Protein AF-A0A916Q7M3-F1 (afdb_monomer_lite)

Structure (mmCIF, N/CA/C/O backbone):
data_AF-A0A916Q7M3-F1
#
_entry.id   AF-A0A916Q7M3-F1
#
loop_
_atom_site.group_PDB
_atom_site.id
_atom_site.type_symbol
_atom_site.label_atom_id
_atom_site.label_alt_id
_atom_site.label_comp_id
_atom_site.label_asym_id
_atom_site.label_entity_id
_atom_site.label_seq_id
_atom_site.pdbx_PDB_ins_code
_atom_site.Cartn_x
_atom_site.Cartn_y
_atom_site.Cartn_z
_atom_site.occupancy
_atom_site.B_iso_or_equiv
_atom_site.auth_seq_id
_atom_site.auth_comp_id
_atom_site.auth_asym_id
_atom_site.auth_atom_id
_atom_site.pdbx_PDB_model_num
ATOM 1 N N . MET A 1 1 ? -9.014 4.927 20.174 1.00 53.03 1 MET A N 1
ATOM 2 C CA . MET A 1 1 ? -7.835 4.883 19.283 1.00 53.03 1 MET A CA 1
ATOM 3 C C . MET A 1 1 ? -6.559 4.988 20.092 1.00 53.03 1 MET A C 1
ATOM 5 O O . MET A 1 1 ? -6.349 6.007 20.744 1.00 53.03 1 MET A O 1
ATOM 9 N N . GLY A 1 2 ? -5.724 3.949 20.058 1.00 61.62 2 GLY A N 1
ATOM 10 C CA . GLY A 1 2 ? -4.347 4.041 20.550 1.00 61.62 2 GLY A CA 1
ATOM 11 C C . GLY A 1 2 ? -3.497 4.936 19.639 1.00 61.62 2 GLY A C 1
ATOM 12 O O . GLY A 1 2 ? -3.833 5.131 18.473 1.00 61.62 2 GLY A O 1
ATOM 13 N N . GLY A 1 3 ? -2.396 5.492 20.154 1.00 74.56 3 GLY A N 1
ATOM 14 C CA . GLY A 1 3 ? -1.534 6.405 19.387 1.00 74.56 3 GLY A CA 1
ATOM 15 C C . GLY A 1 3 ? -0.956 5.791 18.104 1.00 74.56 3 GLY A C 1
ATOM 16 O O . GLY A 1 3 ? -0.845 6.481 17.097 1.00 74.56 3 GLY A O 1
ATOM 17 N N . ILE A 1 4 ? -0.661 4.487 18.107 1.00 79.25 4 ILE A N 1
ATOM 18 C CA . ILE A 1 4 ? 0.002 3.804 16.985 1.00 79.25 4 ILE A CA 1
ATOM 19 C C . ILE A 1 4 ? -0.892 3.677 15.738 1.00 79.25 4 ILE A C 1
ATOM 21 O O . ILE A 1 4 ? -0.394 3.883 14.639 1.00 79.25 4 ILE A O 1
ATOM 25 N N . GLU A 1 5 ? -2.199 3.421 15.867 1.00 75.69 5 GLU A N 1
ATOM 26 C CA . GLU A 1 5 ? -3.121 3.313 14.712 1.00 75.69 5 GLU A CA 1
ATOM 27 C C . GLU A 1 5 ? -3.137 4.610 13.890 1.00 75.69 5 GLU A C 1
ATOM 29 O O . GLU A 1 5 ? -3.072 4.584 12.664 1.00 75.69 5 GLU A O 1
ATOM 34 N N . LYS A 1 6 ? -3.126 5.762 14.574 1.00 80.19 6 LYS A N 1
ATOM 35 C CA . LYS A 1 6 ? -3.053 7.077 13.925 1.00 80.19 6 LYS A CA 1
ATOM 36 C C . LYS A 1 6 ? -1.725 7.290 13.207 1.00 80.19 6 LYS A C 1
ATOM 38 O O . LYS A 1 6 ? -1.712 7.882 12.133 1.00 80.19 6 LYS A O 1
ATOM 43 N N . VAL A 1 7 ? -0.625 6.805 13.786 1.00 85.94 7 VAL A N 1
ATOM 44 C CA . VAL A 1 7 ? 0.700 6.871 13.157 1.00 85.94 7 VAL A CA 1
ATOM 45 C C . VAL A 1 7 ? 0.735 5.995 11.907 1.00 85.94 7 VAL A C 1
ATOM 47 O O . VAL A 1 7 ? 1.128 6.480 10.855 1.00 85.94 7 VAL A O 1
ATOM 50 N N . LEU A 1 8 ? 0.262 4.747 11.981 1.00 87.88 8 LEU A N 1
ATOM 51 C CA . LEU A 1 8 ? 0.184 3.842 10.828 1.00 87.88 8 LEU A CA 1
ATOM 52 C C . LEU A 1 8 ? -0.705 4.406 9.713 1.00 87.88 8 LEU A C 1
ATOM 54 O O . LEU A 1 8 ? -0.335 4.359 8.542 1.00 87.88 8 LEU A O 1
ATOM 58 N N . PHE A 1 9 ? -1.842 4.999 10.079 1.00 86.81 9 PHE A N 1
ATOM 59 C CA . PHE A 1 9 ? -2.716 5.695 9.143 1.00 86.81 9 PHE A CA 1
ATOM 60 C C . PHE A 1 9 ? -2.013 6.876 8.466 1.00 86.81 9 PHE A C 1
ATOM 62 O O . PHE A 1 9 ? -2.048 6.999 7.244 1.00 86.81 9 PHE A O 1
ATOM 69 N N . PHE A 1 10 ? -1.330 7.717 9.242 1.00 88.69 10 PHE A N 1
ATOM 70 C CA . PHE A 1 10 ? -0.584 8.851 8.706 1.00 88.69 10 PHE A CA 1
ATOM 71 C C . PHE A 1 10 ? 0.569 8.410 7.793 1.00 88.69 10 PHE A C 1
ATOM 73 O O . PHE A 1 10 ? 0.765 8.990 6.730 1.00 88.69 10 PHE A O 1
ATOM 80 N N . LEU A 1 11 ? 1.286 7.341 8.150 1.00 91.44 11 LEU A N 1
ATOM 81 C CA . LEU A 1 11 ? 2.320 6.750 7.298 1.00 91.44 11 LEU A CA 1
ATOM 82 C C . LEU A 1 11 ? 1.747 6.249 5.968 1.00 91.44 11 LEU A C 1
ATOM 84 O O . LEU A 1 11 ? 2.359 6.475 4.928 1.00 91.44 11 LEU A O 1
ATOM 88 N N . LEU A 1 12 ? 0.560 5.634 5.972 1.00 91.50 12 LEU A N 1
ATOM 89 C CA . LEU A 1 12 ? -0.127 5.240 4.738 1.00 91.50 12 LEU A CA 1
ATOM 90 C C . LEU A 1 12 ? -0.541 6.445 3.885 1.00 91.50 12 LEU A C 1
ATOM 92 O O . LEU A 1 12 ? -0.424 6.376 2.664 1.00 91.50 12 LEU A O 1
ATOM 96 N N . ILE A 1 13 ? -0.967 7.556 4.497 1.00 92.00 13 ILE A N 1
ATOM 97 C CA . ILE A 1 13 ? -1.230 8.806 3.764 1.00 92.00 13 ILE A CA 1
ATOM 98 C C . ILE A 1 13 ? 0.049 9.296 3.078 1.00 92.00 13 ILE A C 1
ATOM 100 O O . ILE A 1 13 ? 0.013 9.641 1.899 1.00 92.00 13 ILE A O 1
ATOM 104 N N . LEU A 1 14 ? 1.177 9.306 3.793 1.00 93.69 14 LEU A N 1
ATOM 105 C CA . LEU A 1 14 ? 2.461 9.726 3.230 1.00 93.69 14 LEU A CA 1
ATOM 106 C C . LEU A 1 14 ? 2.921 8.803 2.098 1.00 93.69 14 LEU A C 1
ATOM 108 O O . LEU A 1 14 ? 3.357 9.295 1.063 1.00 93.69 14 LEU A O 1
ATOM 112 N N . LEU A 1 15 ? 2.781 7.485 2.261 1.00 93.56 15 LEU A N 1
ATOM 113 C CA . LEU A 1 15 ? 3.095 6.501 1.219 1.00 93.56 15 LEU A CA 1
ATOM 114 C C . LEU A 1 15 ? 2.226 6.690 -0.022 1.00 93.56 15 LEU A C 1
ATOM 116 O O . LEU A 1 15 ? 2.736 6.653 -1.140 1.00 93.56 15 LEU A O 1
ATOM 120 N N . PHE A 1 16 ? 0.928 6.927 0.162 1.00 93.19 16 PHE A N 1
ATOM 121 C CA . PHE A 1 16 ? 0.021 7.211 -0.942 1.00 93.19 16 PHE A CA 1
ATOM 122 C C . PHE A 1 16 ? 0.394 8.518 -1.652 1.00 93.19 16 PHE A C 1
ATOM 124 O O . PHE A 1 16 ? 0.505 8.532 -2.874 1.00 93.19 16 PHE A O 1
ATOM 131 N N . ALA A 1 17 ? 0.662 9.593 -0.906 1.00 92.31 17 ALA A N 1
ATOM 132 C CA . ALA A 1 17 ? 1.085 10.870 -1.476 1.00 92.31 17 ALA A CA 1
ATOM 133 C C . ALA A 1 17 ? 2.417 10.748 -2.234 1.00 92.31 17 ALA A C 1
ATOM 135 O O . ALA A 1 17 ? 2.538 11.261 -3.343 1.00 92.31 17 ALA A O 1
ATOM 136 N N . ALA A 1 18 ? 3.393 10.026 -1.678 1.00 90.50 18 ALA A N 1
ATOM 137 C CA . ALA A 1 18 ? 4.664 9.747 -2.340 1.00 90.50 18 ALA A CA 1
ATOM 138 C C . ALA A 1 18 ? 4.469 8.928 -3.624 1.00 90.50 18 ALA A C 1
ATOM 140 O O . ALA A 1 18 ? 5.048 9.263 -4.653 1.00 90.50 18 ALA A O 1
ATOM 141 N N . SER A 1 19 ? 3.602 7.912 -3.596 1.00 89.31 19 SER A N 1
ATOM 142 C CA . SER A 1 19 ? 3.276 7.096 -4.775 1.00 89.31 19 SER A CA 1
ATOM 143 C C . SER A 1 19 ? 2.574 7.916 -5.858 1.00 89.31 19 SER A C 1
ATOM 145 O O . SER A 1 19 ? 2.898 7.791 -7.036 1.00 89.31 19 SER A O 1
ATOM 147 N N . PHE A 1 20 ? 1.659 8.803 -5.460 1.00 89.62 20 PHE A N 1
ATOM 148 C CA . PHE A 1 20 ? 0.968 9.718 -6.363 1.00 89.62 20 PHE A CA 1
ATOM 149 C C . PHE A 1 20 ? 1.936 10.718 -7.010 1.00 89.62 20 PHE A C 1
ATOM 151 O O . PHE A 1 20 ? 1.925 10.888 -8.225 1.00 89.62 20 PHE A O 1
ATOM 158 N N . LEU A 1 21 ? 2.824 11.336 -6.224 1.00 88.50 21 LEU A N 1
ATOM 159 C CA . LEU A 1 21 ? 3.884 12.203 -6.750 1.00 88.50 21 LEU A CA 1
ATOM 160 C C . LEU A 1 21 ? 4.842 11.432 -7.667 1.00 88.50 21 LEU A C 1
ATOM 162 O O . LEU A 1 21 ? 5.279 11.963 -8.687 1.00 88.50 21 LEU A O 1
ATOM 166 N N . GLY A 1 22 ? 5.113 10.167 -7.343 1.00 84.44 22 GLY A N 1
ATOM 167 C CA . GLY A 1 22 ? 5.909 9.258 -8.158 1.00 84.44 22 GLY A CA 1
ATOM 168 C C . GLY A 1 22 ? 5.384 9.101 -9.585 1.00 84.44 22 GLY A C 1
ATOM 169 O O . GLY A 1 22 ? 6.191 8.932 -10.491 1.00 84.44 22 GLY A O 1
ATOM 170 N N . LEU A 1 23 ? 4.075 9.231 -9.829 1.00 87.06 23 LEU A N 1
ATOM 171 C CA . LEU A 1 23 ? 3.519 9.185 -11.190 1.00 87.06 23 LEU A CA 1
ATOM 172 C C . LEU A 1 23 ? 4.092 10.286 -12.089 1.00 87.06 23 LEU A C 1
ATOM 174 O O . LEU A 1 23 ? 4.386 10.026 -13.252 1.00 87.06 23 LEU A O 1
ATOM 178 N N . TYR A 1 24 ? 4.287 11.483 -11.533 1.00 85.31 24 TYR A N 1
ATOM 179 C CA . TYR A 1 24 ? 4.821 12.645 -12.245 1.00 85.31 24 TYR A CA 1
ATOM 180 C C . TYR A 1 24 ? 6.350 12.662 -12.253 1.00 85.31 24 TYR A C 1
ATOM 182 O O . TYR A 1 24 ? 6.971 13.030 -13.245 1.00 85.31 24 TYR A O 1
ATOM 190 N N . ILE A 1 25 ? 6.973 12.270 -11.138 1.00 83.44 25 ILE A N 1
ATOM 191 C CA . ILE A 1 25 ? 8.437 12.264 -11.007 1.00 83.44 25 ILE A CA 1
ATOM 192 C C . ILE A 1 25 ? 9.055 11.109 -11.805 1.00 83.44 25 ILE A C 1
ATOM 194 O O . ILE A 1 25 ? 10.184 11.229 -12.274 1.00 83.44 25 ILE A O 1
ATOM 198 N N . GLY A 1 26 ? 8.312 10.021 -12.024 1.00 78.38 26 GLY A N 1
ATOM 199 C CA . GLY A 1 26 ? 8.769 8.866 -12.792 1.00 78.38 26 GLY A CA 1
ATOM 200 C C . GLY A 1 26 ? 9.210 9.209 -14.217 1.00 78.38 26 GLY A C 1
ATOM 201 O O . GLY A 1 26 ? 10.024 8.485 -14.780 1.00 78.38 26 GLY A O 1
ATOM 202 N N . ASP A 1 27 ? 8.725 10.311 -14.808 1.00 82.56 27 ASP A N 1
ATOM 203 C CA . ASP A 1 27 ? 9.149 10.754 -16.148 1.00 82.56 27 ASP A CA 1
ATOM 204 C C . ASP A 1 27 ? 10.599 11.243 -16.162 1.00 82.56 27 ASP A C 1
ATOM 206 O O . ASP A 1 27 ? 11.252 11.248 -17.201 1.00 82.56 27 ASP A O 1
ATOM 210 N N . TYR A 1 28 ? 11.113 11.610 -14.990 1.00 84.31 28 TYR A N 1
ATOM 211 C CA . TYR A 1 28 ? 12.451 12.147 -14.783 1.00 84.31 28 TYR A CA 1
ATOM 212 C C . TYR A 1 28 ? 13.380 11.151 -14.074 1.00 84.31 28 TYR A C 1
ATOM 214 O O . TYR A 1 28 ? 14.513 11.502 -13.746 1.00 84.31 28 TYR A O 1
ATOM 222 N N . MET A 1 29 ? 12.913 9.927 -13.809 1.00 84.94 29 MET A N 1
ATOM 223 C CA . MET A 1 29 ? 13.672 8.883 -13.121 1.00 84.94 29 MET A CA 1
ATOM 224 C C . MET A 1 29 ? 13.993 7.718 -14.052 1.00 84.94 29 MET A C 1
ATOM 226 O O . MET A 1 29 ? 13.215 7.365 -14.937 1.00 84.94 29 MET A O 1
ATOM 230 N N . GLU A 1 30 ? 15.125 7.063 -13.800 1.00 86.38 30 GLU A N 1
ATOM 231 C CA . GLU A 1 30 ? 15.420 5.778 -14.426 1.00 86.38 30 GLU A CA 1
ATOM 232 C C . GLU A 1 30 ? 14.348 4.747 -14.055 1.00 86.38 30 GLU A C 1
ATOM 234 O O . GLU A 1 30 ? 13.953 4.627 -12.890 1.00 86.38 30 GLU A O 1
ATOM 239 N N . ALA A 1 31 ? 13.910 3.967 -15.045 1.00 82.75 31 ALA A N 1
ATOM 240 C CA . ALA A 1 31 ? 12.834 2.995 -14.878 1.00 82.75 31 ALA A CA 1
ATOM 241 C C . ALA A 1 31 ? 13.122 1.997 -13.742 1.00 82.75 31 ALA A C 1
ATOM 243 O O . ALA A 1 31 ? 12.254 1.741 -12.913 1.00 82.75 31 ALA A O 1
ATOM 244 N N . ALA A 1 32 ? 14.360 1.501 -13.639 1.00 84.00 32 ALA A N 1
ATOM 245 C CA . ALA A 1 32 ? 14.760 0.570 -12.583 1.00 84.00 32 ALA A CA 1
ATOM 246 C C . ALA A 1 32 ? 14.611 1.177 -11.175 1.00 84.00 32 ALA A C 1
ATOM 248 O O . ALA A 1 32 ? 14.029 0.551 -10.290 1.00 84.00 32 ALA A O 1
ATOM 249 N N . ALA A 1 33 ? 15.068 2.419 -10.980 1.00 86.19 33 ALA A N 1
ATOM 250 C CA . ALA A 1 33 ? 14.945 3.120 -9.704 1.00 86.19 33 ALA A CA 1
ATOM 251 C C . ALA A 1 33 ? 13.477 3.400 -9.348 1.00 86.19 33 ALA A C 1
ATOM 253 O O . ALA A 1 33 ? 13.076 3.256 -8.192 1.00 86.19 33 ALA A O 1
ATOM 254 N N . TYR A 1 34 ? 12.666 3.760 -10.347 1.00 86.00 34 TYR A N 1
ATOM 255 C CA . TYR A 1 34 ? 11.232 3.967 -10.175 1.00 86.00 34 TYR A CA 1
ATOM 256 C C . TYR A 1 34 ? 10.516 2.680 -9.742 1.00 86.00 34 TYR A C 1
ATOM 258 O O . TYR A 1 34 ? 9.782 2.688 -8.753 1.00 86.00 34 TYR A O 1
ATOM 266 N N . PHE A 1 35 ? 10.769 1.561 -10.425 1.00 85.44 35 PHE A N 1
ATOM 267 C CA . PHE A 1 35 ? 10.162 0.272 -10.088 1.00 85.44 35 PHE A CA 1
ATOM 268 C C . PHE A 1 35 ? 10.607 -0.239 -8.719 1.00 85.44 35 PHE A C 1
ATOM 270 O O . PHE A 1 35 ? 9.777 -0.707 -7.941 1.00 85.44 35 PHE A O 1
ATOM 277 N N . GLN A 1 36 ? 11.887 -0.085 -8.378 1.00 89.38 36 GLN A N 1
ATOM 278 C CA . GLN A 1 36 ? 12.397 -0.451 -7.061 1.00 89.38 36 GLN A CA 1
ATOM 279 C C . GLN A 1 36 ? 11.726 0.369 -5.947 1.00 89.38 36 GLN A C 1
ATOM 281 O O . GLN A 1 36 ? 11.326 -0.185 -4.920 1.00 89.38 36 GLN A O 1
ATOM 286 N N . ALA A 1 37 ? 11.557 1.680 -6.150 1.00 89.50 37 ALA A N 1
ATOM 287 C CA . ALA A 1 37 ? 10.852 2.544 -5.207 1.00 89.50 37 ALA A CA 1
ATOM 288 C C . ALA A 1 37 ? 9.365 2.168 -5.085 1.00 89.50 37 ALA A C 1
ATOM 290 O O . ALA A 1 37 ? 8.859 2.043 -3.968 1.00 89.50 37 ALA A O 1
ATOM 291 N N . GLY A 1 38 ? 8.680 1.936 -6.211 1.00 90.31 38 GLY A N 1
ATOM 292 C CA . GLY A 1 38 ? 7.285 1.489 -6.253 1.00 90.31 38 GLY A CA 1
ATOM 293 C C . GLY A 1 38 ? 7.074 0.179 -5.496 1.00 90.31 38 GLY A C 1
ATOM 294 O O . GLY A 1 38 ? 6.195 0.082 -4.636 1.00 90.31 38 GLY A O 1
ATOM 295 N N . MET A 1 39 ? 7.940 -0.805 -5.737 1.00 91.69 39 MET A N 1
ATOM 296 C CA . MET A 1 39 ? 7.900 -2.082 -5.034 1.00 91.69 39 MET A CA 1
ATOM 297 C C . MET A 1 39 ? 8.170 -1.914 -3.533 1.00 91.69 39 MET A C 1
ATOM 299 O O . MET A 1 39 ? 7.440 -2.463 -2.706 1.00 91.69 39 MET A O 1
ATOM 303 N N . GLY A 1 40 ? 9.161 -1.098 -3.161 1.00 91.94 40 GLY A N 1
ATOM 304 C CA . GLY A 1 40 ? 9.454 -0.781 -1.764 1.00 91.94 40 GLY A CA 1
ATOM 305 C C . GLY A 1 40 ? 8.252 -0.177 -1.032 1.00 91.94 40 GLY A C 1
ATOM 306 O O . GLY A 1 40 ? 7.900 -0.628 0.058 1.00 91.94 40 GLY A O 1
ATOM 307 N N . MET A 1 41 ? 7.566 0.790 -1.646 1.00 93.00 41 MET A N 1
ATOM 308 C CA . MET A 1 41 ? 6.364 1.404 -1.070 1.00 93.00 41 MET A CA 1
ATOM 309 C C . MET A 1 41 ? 5.222 0.396 -0.898 1.00 93.00 41 MET A C 1
ATOM 311 O O . MET A 1 41 ? 4.575 0.387 0.151 1.00 93.00 41 MET A O 1
ATOM 315 N N . ASN A 1 42 ? 5.012 -0.493 -1.873 1.00 93.94 42 ASN A N 1
ATOM 316 C CA . ASN A 1 42 ? 4.006 -1.553 -1.786 1.00 93.94 42 ASN A CA 1
ATOM 317 C C . ASN A 1 42 ? 4.289 -2.530 -0.637 1.00 93.94 42 ASN A C 1
ATOM 319 O O . ASN A 1 42 ? 3.373 -2.883 0.110 1.00 93.94 42 ASN A O 1
ATOM 323 N N . LEU A 1 43 ? 5.555 -2.919 -0.448 1.00 94.81 43 LEU A N 1
ATOM 324 C CA . LEU A 1 43 ? 5.972 -3.784 0.660 1.00 94.81 43 LEU A CA 1
ATOM 325 C C . LEU A 1 43 ? 5.759 -3.120 2.024 1.00 94.81 43 LEU A C 1
ATOM 327 O O . LEU A 1 43 ? 5.286 -3.762 2.964 1.00 94.81 43 LEU A O 1
ATOM 331 N N . VAL A 1 44 ? 6.053 -1.824 2.142 1.00 94.62 44 VAL A N 1
ATOM 332 C CA . VAL A 1 44 ? 5.790 -1.084 3.383 1.00 94.62 44 VAL A CA 1
ATOM 333 C C . VAL A 1 44 ? 4.282 -0.971 3.635 1.00 94.62 44 VAL A C 1
ATOM 335 O O . VAL A 1 44 ? 3.834 -1.201 4.759 1.00 94.62 44 VAL A O 1
ATOM 338 N N . ALA A 1 45 ? 3.480 -0.679 2.608 1.00 93.44 45 ALA A N 1
ATOM 339 C CA . ALA A 1 45 ? 2.028 -0.571 2.735 1.00 93.44 45 ALA A CA 1
ATOM 340 C C . ALA A 1 45 ? 1.387 -1.890 3.205 1.00 93.44 45 ALA A C 1
ATOM 342 O O . ALA A 1 45 ? 0.605 -1.879 4.160 1.00 93.44 45 ALA A O 1
ATOM 343 N N . ILE A 1 46 ? 1.762 -3.035 2.618 1.00 94.38 46 ILE A N 1
ATOM 344 C CA . ILE A 1 46 ? 1.229 -4.342 3.036 1.00 94.38 46 ILE A CA 1
ATOM 345 C C . ILE A 1 46 ? 1.719 -4.753 4.431 1.00 94.38 46 ILE A C 1
ATOM 347 O O . ILE A 1 46 ? 0.973 -5.392 5.181 1.00 94.38 46 ILE A O 1
ATOM 351 N N . ALA A 1 47 ? 2.934 -4.355 4.825 1.00 92.81 47 ALA A N 1
ATOM 352 C CA . ALA A 1 47 ? 3.437 -4.569 6.180 1.00 92.81 47 ALA A CA 1
ATOM 353 C C . ALA A 1 47 ? 2.612 -3.782 7.210 1.00 92.81 47 ALA A C 1
ATOM 355 O O . ALA A 1 47 ? 2.176 -4.356 8.209 1.00 92.81 47 ALA A O 1
ATOM 356 N N . ILE A 1 48 ? 2.320 -2.502 6.942 1.00 91.19 48 ILE A N 1
ATOM 357 C CA . ILE A 1 48 ? 1.443 -1.680 7.791 1.00 91.19 48 ILE A CA 1
ATOM 358 C C . ILE A 1 48 ? 0.045 -2.302 7.891 1.00 91.19 48 ILE A C 1
ATOM 360 O O . ILE A 1 48 ? -0.485 -2.447 8.994 1.00 91.19 48 ILE A O 1
ATOM 364 N N . LEU A 1 49 ? -0.532 -2.715 6.758 1.00 89.12 49 LEU A N 1
ATOM 365 C CA . LEU A 1 49 ? -1.846 -3.359 6.706 1.00 89.12 49 LEU A CA 1
ATOM 366 C C . LEU A 1 49 ? -1.886 -4.644 7.549 1.00 89.12 49 LEU A C 1
ATOM 368 O O . LEU A 1 49 ? -2.841 -4.899 8.279 1.00 89.12 49 LEU A O 1
ATOM 372 N N . SER A 1 50 ? -0.825 -5.448 7.470 1.00 89.94 50 SER A N 1
ATOM 373 C CA . SER A 1 50 ? -0.699 -6.704 8.214 1.00 89.94 50 SER A CA 1
ATOM 374 C C . SER A 1 50 ? -0.529 -6.463 9.715 1.00 89.94 50 SER A C 1
ATOM 376 O O . SER A 1 50 ? -1.135 -7.172 10.520 1.00 89.94 50 SER A O 1
ATOM 378 N N . LEU A 1 51 ? 0.238 -5.442 10.110 1.00 87.94 51 LEU A N 1
ATOM 379 C CA . LEU A 1 51 ? 0.356 -5.026 11.510 1.00 87.94 51 LEU A CA 1
ATOM 380 C C . LEU A 1 51 ? -0.996 -4.579 12.077 1.00 87.94 51 LEU A C 1
ATOM 382 O O . LEU A 1 51 ? -1.372 -5.009 13.166 1.00 87.94 51 LEU A O 1
ATOM 386 N N . GLU A 1 52 ? -1.753 -3.770 11.336 1.00 81.31 52 GLU A N 1
ATOM 387 C CA . GLU A 1 52 ? -3.110 -3.369 11.725 1.00 81.31 52 GLU A CA 1
ATOM 388 C C . GLU A 1 52 ? -4.007 -4.597 11.928 1.00 81.31 52 GLU A C 1
ATOM 390 O O . GLU A 1 52 ? -4.517 -4.818 13.032 1.00 81.31 52 GLU A O 1
ATOM 395 N N . LYS A 1 53 ? -4.088 -5.462 10.912 1.00 79.50 53 LYS A N 1
ATOM 396 C CA . LYS A 1 53 ? -4.959 -6.636 10.924 1.00 79.50 53 LYS A CA 1
ATOM 397 C C . LYS A 1 53 ? -4.648 -7.604 12.066 1.00 79.50 53 LYS A C 1
ATOM 399 O O . LYS A 1 53 ? -5.559 -8.034 12.771 1.00 79.50 53 LYS A O 1
ATOM 404 N N . PHE A 1 54 ? -3.385 -7.990 12.242 1.00 81.38 54 PHE A N 1
ATOM 405 C CA . PHE A 1 54 ? -3.029 -9.079 13.156 1.00 81.38 54 PHE A CA 1
ATOM 406 C C . PHE A 1 54 ? -2.725 -8.613 14.581 1.00 81.38 54 PHE A C 1
ATOM 408 O O . PHE A 1 54 ? -3.053 -9.331 15.528 1.00 81.38 54 PHE A O 1
ATOM 415 N N . PHE A 1 55 ? -2.129 -7.429 14.755 1.00 71.44 55 PHE A N 1
ATOM 416 C CA . PHE A 1 55 ? -1.732 -6.938 16.079 1.00 71.44 55 PHE A CA 1
ATOM 417 C C . PHE A 1 55 ? -2.760 -5.987 16.690 1.00 71.44 55 PHE A C 1
ATOM 419 O O . PHE A 1 55 ? -3.066 -6.108 17.877 1.00 71.44 55 PHE A O 1
ATOM 426 N N . PHE A 1 56 ? -3.319 -5.056 15.915 1.00 67.12 56 PHE A N 1
ATOM 427 C CA . PHE A 1 56 ? -4.202 -4.024 16.470 1.00 67.12 56 PHE A CA 1
ATOM 428 C C . PHE A 1 56 ? -5.675 -4.434 16.467 1.00 67.12 56 PHE A C 1
ATOM 430 O O . PHE A 1 56 ? -6.355 -4.233 17.477 1.00 67.12 56 PHE A O 1
ATOM 437 N N . SER A 1 57 ? -6.147 -5.107 15.415 1.00 63.81 57 SER A N 1
ATOM 438 C CA . SER A 1 57 ? -7.538 -5.570 15.330 1.00 63.81 57 SER A CA 1
ATOM 439 C C . SER A 1 57 ? -7.899 -6.587 16.424 1.00 63.81 57 SER A C 1
ATOM 441 O O . SER A 1 57 ? -8.975 -6.521 17.024 1.00 63.81 57 SER A O 1
ATOM 443 N N . LYS A 1 58 ? -6.956 -7.475 16.776 1.00 56.59 58 LYS A N 1
ATOM 444 C CA . LYS A 1 58 ? -7.128 -8.492 17.830 1.00 56.59 58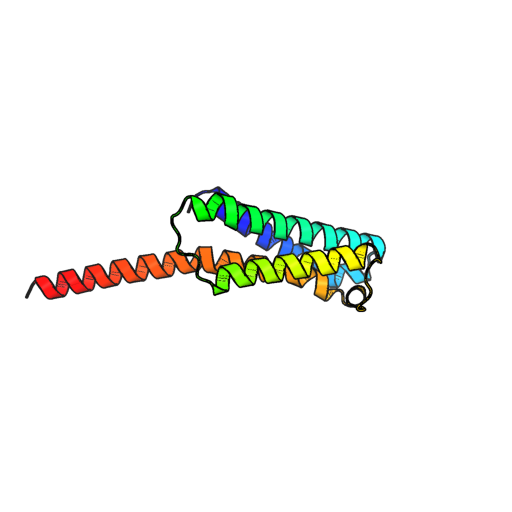 LYS A CA 1
ATOM 445 C C . LYS A 1 58 ? -7.292 -7.887 19.232 1.00 56.59 58 LYS A C 1
ATOM 447 O O . LYS A 1 58 ? -7.992 -8.459 20.061 1.00 56.59 58 LYS A O 1
ATOM 452 N N . ASN A 1 59 ? -6.699 -6.719 19.486 1.00 52.25 59 ASN A N 1
ATOM 453 C CA . ASN A 1 59 ? -6.756 -6.052 20.790 1.00 52.25 59 ASN A CA 1
ATOM 454 C C . ASN A 1 59 ? -8.069 -5.293 21.046 1.00 52.25 59 ASN A C 1
ATOM 456 O O . ASN A 1 59 ? -8.340 -4.940 22.190 1.00 52.25 59 ASN A O 1
ATOM 460 N N . TRP A 1 60 ? -8.881 -5.034 20.016 1.00 51.75 60 TRP A N 1
ATOM 461 C CA . TRP A 1 60 ? -10.064 -4.164 20.126 1.00 51.75 60 TRP A CA 1
ATOM 462 C C . TRP A 1 60 ? -11.406 -4.891 19.979 1.00 51.75 60 TRP A C 1
ATOM 464 O O . TRP A 1 60 ? -12.449 -4.243 19.970 1.00 51.75 60 TRP A O 1
ATOM 474 N N . ASN A 1 61 ? -11.402 -6.229 19.890 1.00 52.88 61 ASN A N 1
ATOM 475 C CA . ASN A 1 61 ? -12.610 -7.055 19.733 1.00 52.88 61 ASN A CA 1
ATOM 476 C C . ASN A 1 61 ? -13.538 -6.556 18.598 1.00 52.88 61 ASN A C 1
ATOM 478 O O . ASN A 1 61 ? -14.763 -6.690 18.660 1.00 52.88 61 ASN A O 1
ATOM 482 N N . ARG A 1 62 ? -12.952 -5.931 17.563 1.00 58.75 62 ARG A N 1
ATOM 483 C CA . ARG A 1 62 ? -13.674 -5.401 16.403 1.00 58.75 62 ARG A CA 1
ATOM 484 C C . ARG A 1 62 ? -14.206 -6.586 15.598 1.00 58.75 62 ARG A C 1
ATOM 486 O O . ARG A 1 62 ? -13.450 -7.474 15.208 1.00 58.75 62 ARG A O 1
ATOM 493 N N . LYS A 1 63 ? -15.513 -6.604 15.314 1.00 57.09 63 LYS A N 1
ATOM 494 C CA . LYS A 1 63 ? -16.100 -7.592 14.397 1.00 57.09 63 LYS A CA 1
ATOM 495 C C . LYS A 1 63 ? -15.644 -7.281 12.974 1.00 57.09 63 LYS A C 1
ATOM 497 O O . LYS A 1 63 ? -16.259 -6.479 12.274 1.00 57.09 63 LYS A O 1
ATOM 502 N N . ILE A 1 64 ? -14.562 -7.925 12.551 1.00 61.34 64 ILE A N 1
ATOM 503 C CA . ILE A 1 64 ? -14.120 -7.901 11.161 1.00 61.34 64 ILE A CA 1
ATOM 504 C C . ILE A 1 64 ? -15.203 -8.578 10.312 1.00 61.34 64 ILE A C 1
ATOM 506 O O . ILE A 1 64 ? -15.515 -9.753 10.492 1.00 61.34 64 ILE A O 1
ATOM 510 N N . THR A 1 65 ? -15.816 -7.824 9.401 1.00 67.75 65 THR A N 1
ATOM 511 C CA . THR A 1 65 ? -16.773 -8.390 8.437 1.00 67.75 65 THR A CA 1
ATOM 512 C C . THR A 1 65 ? -16.035 -9.245 7.406 1.00 67.75 65 THR A C 1
ATOM 514 O O . THR A 1 65 ? -14.903 -8.933 7.044 1.00 67.75 65 THR A O 1
ATOM 517 N N . ALA A 1 66 ? -16.674 -10.295 6.879 1.00 71.00 66 ALA A N 1
ATOM 518 C CA . ALA A 1 66 ? -16.048 -11.188 5.895 1.00 71.00 66 ALA A CA 1
ATOM 519 C C . ALA A 1 66 ? -15.485 -10.437 4.670 1.00 71.00 66 ALA A C 1
ATOM 521 O O . ALA A 1 66 ? -14.409 -10.764 4.182 1.00 71.00 66 ALA A O 1
ATOM 522 N N . GLY A 1 67 ? -16.155 -9.369 4.219 1.00 69.25 67 GLY A N 1
ATOM 523 C CA . GLY A 1 67 ? -15.657 -8.535 3.118 1.00 69.25 67 GLY A CA 1
ATOM 524 C C . GLY A 1 67 ? -14.336 -7.820 3.430 1.00 69.25 67 GLY A C 1
ATOM 525 O O . GLY A 1 67 ? -13.528 -7.606 2.534 1.00 69.25 67 GLY A O 1
ATOM 526 N N . TYR A 1 68 ? -14.089 -7.490 4.697 1.00 74.38 68 TYR A N 1
ATOM 527 C CA . TYR A 1 68 ? -12.860 -6.836 5.143 1.00 74.38 68 TYR A CA 1
ATOM 528 C C . TYR A 1 68 ? -11.667 -7.802 5.161 1.00 74.38 68 TYR A C 1
ATOM 530 O O . TYR A 1 68 ? -10.556 -7.451 4.755 1.00 74.38 68 TYR A O 1
ATOM 538 N N . GLU A 1 69 ? -11.931 -9.048 5.555 1.00 79.69 69 GLU A N 1
ATOM 539 C CA . GLU A 1 69 ? -10.979 -10.155 5.480 1.00 79.69 69 GLU A CA 1
ATOM 540 C C . GLU A 1 69 ? -10.594 -10.437 4.022 1.00 79.69 69 GLU A C 1
ATOM 542 O O . GLU A 1 69 ? -9.410 -10.472 3.689 1.00 79.69 69 GLU A O 1
ATOM 547 N N . VAL A 1 70 ? -11.590 -10.540 3.135 1.00 83.88 70 VAL A N 1
ATOM 548 C CA . VAL A 1 70 ? -11.384 -10.762 1.696 1.00 83.88 70 VAL A CA 1
ATOM 549 C C . VAL A 1 70 ? -10.581 -9.624 1.064 1.00 83.88 70 VAL A C 1
ATOM 551 O O . VAL A 1 70 ? -9.640 -9.892 0.323 1.00 83.88 70 VAL A O 1
ATOM 554 N N . SER A 1 71 ? -10.879 -8.360 1.392 1.00 85.50 71 SER A N 1
ATOM 555 C CA . SER A 1 71 ? -10.123 -7.227 0.841 1.00 85.50 71 SER A CA 1
ATOM 556 C C . SER A 1 71 ? -8.637 -7.260 1.202 1.00 85.50 71 SER A C 1
ATOM 558 O O . SER A 1 71 ? -7.811 -6.960 0.347 1.00 85.50 71 SER A O 1
ATOM 560 N N . TYR A 1 72 ? -8.279 -7.692 2.417 1.00 89.31 72 TYR A N 1
ATOM 561 C CA . TYR A 1 72 ? -6.873 -7.851 2.796 1.00 89.31 72 TYR A CA 1
ATOM 562 C C . TYR A 1 72 ? -6.173 -8.879 1.901 1.00 89.31 72 TYR A C 1
ATOM 564 O O . TYR A 1 72 ? -5.099 -8.610 1.368 1.00 89.31 72 TYR A O 1
ATOM 572 N N . TRP A 1 73 ? -6.795 -10.047 1.711 1.00 91.44 73 TRP A N 1
ATOM 573 C CA . TRP A 1 73 ? -6.220 -11.118 0.897 1.00 91.44 73 TRP A CA 1
ATOM 574 C C . TRP A 1 73 ? -6.065 -10.706 -0.564 1.00 91.44 73 TRP A C 1
ATOM 576 O O . TRP A 1 73 ? -5.047 -11.019 -1.170 1.00 91.44 73 TRP A O 1
ATOM 586 N N . ILE A 1 74 ? -7.022 -9.952 -1.109 1.00 92.75 74 ILE A N 1
ATOM 587 C CA . ILE A 1 74 ? -6.922 -9.405 -2.467 1.00 92.75 74 ILE A CA 1
ATOM 588 C C . ILE A 1 74 ? -5.715 -8.465 -2.588 1.00 92.75 74 ILE A C 1
ATOM 590 O O . ILE A 1 74 ? -4.926 -8.619 -3.517 1.00 92.75 74 ILE A O 1
ATOM 594 N N . ILE A 1 75 ? -5.529 -7.533 -1.644 1.00 93.31 75 ILE A N 1
ATOM 595 C CA . ILE A 1 75 ? -4.389 -6.597 -1.660 1.00 93.31 75 ILE A CA 1
ATOM 596 C C . ILE A 1 75 ? -3.061 -7.358 -1.524 1.00 93.31 75 ILE A C 1
ATOM 598 O O . ILE A 1 75 ? -2.096 -7.054 -2.227 1.00 93.31 75 ILE A O 1
ATOM 602 N N . LEU A 1 76 ? -3.013 -8.377 -0.661 1.00 94.00 76 LEU A N 1
ATOM 603 C CA . LEU A 1 76 ? -1.834 -9.224 -0.477 1.00 94.00 76 LEU A CA 1
ATOM 604 C C . LEU A 1 76 ? -1.481 -9.992 -1.759 1.00 94.00 76 LEU A C 1
ATOM 606 O O . LEU A 1 76 ? -0.345 -9.918 -2.218 1.00 94.00 76 LEU A O 1
ATOM 610 N N . VAL A 1 77 ? -2.448 -10.691 -2.359 1.00 95.12 77 VAL A N 1
ATOM 611 C CA . VAL A 1 77 ? -2.250 -11.444 -3.609 1.00 95.12 77 VAL A CA 1
ATOM 612 C C . VAL A 1 77 ? -1.808 -10.517 -4.732 1.00 95.12 77 VAL A C 1
ATOM 614 O O . VAL A 1 77 ? -0.868 -10.835 -5.452 1.00 95.12 77 VAL A O 1
ATOM 617 N N . TYR A 1 78 ? -2.428 -9.347 -4.853 1.00 93.75 78 TYR A N 1
ATOM 618 C CA . TYR A 1 78 ? -2.031 -8.360 -5.845 1.00 93.75 78 TYR A CA 1
ATOM 619 C C . TYR A 1 78 ? -0.585 -7.881 -5.640 1.00 93.75 78 TYR A C 1
ATOM 621 O O . TYR A 1 78 ? 0.192 -7.845 -6.589 1.00 93.75 78 TYR A O 1
ATOM 629 N N . THR A 1 79 ? -0.184 -7.606 -4.395 1.00 93.81 79 THR A N 1
ATOM 630 C CA . THR A 1 79 ? 1.202 -7.227 -4.069 1.00 93.81 79 THR A CA 1
ATOM 631 C C . THR A 1 79 ? 2.194 -8.342 -4.420 1.00 93.81 79 THR A C 1
ATOM 633 O O . THR A 1 79 ? 3.277 -8.062 -4.927 1.00 93.81 79 THR A O 1
ATOM 636 N N . LEU A 1 80 ? 1.823 -9.608 -4.200 1.00 93.62 80 LEU A N 1
ATOM 637 C CA . LEU A 1 80 ? 2.636 -10.764 -4.593 1.00 93.62 80 LEU A CA 1
ATOM 638 C C . LEU A 1 80 ? 2.763 -10.893 -6.114 1.00 93.62 80 LEU A C 1
ATOM 640 O O . LEU A 1 80 ? 3.850 -11.179 -6.602 1.00 93.62 80 LEU A O 1
ATOM 644 N N . ILE A 1 81 ? 1.687 -10.652 -6.868 1.00 92.62 81 ILE A N 1
ATOM 645 C CA . ILE A 1 81 ? 1.739 -10.637 -8.337 1.00 92.62 81 ILE A CA 1
ATOM 646 C C . ILE A 1 81 ? 2.717 -9.559 -8.813 1.00 92.62 81 ILE A C 1
ATOM 648 O O . ILE A 1 81 ? 3.567 -9.853 -9.648 1.00 92.62 81 ILE A O 1
ATOM 652 N N . LEU A 1 82 ? 2.658 -8.350 -8.242 1.00 91.75 82 LEU A N 1
ATOM 653 C CA . LEU A 1 82 ? 3.612 -7.284 -8.565 1.00 91.75 82 LEU A CA 1
ATOM 654 C C . LEU A 1 82 ? 5.056 -7.669 -8.222 1.00 91.75 82 LEU A C 1
ATOM 656 O O . LEU A 1 82 ? 5.954 -7.392 -9.009 1.00 91.75 82 LEU A O 1
ATOM 660 N N . ALA A 1 83 ? 5.281 -8.358 -7.100 1.00 91.75 83 ALA A N 1
ATOM 661 C CA . ALA A 1 83 ? 6.604 -8.864 -6.734 1.00 91.75 83 ALA A CA 1
ATOM 662 C C . ALA A 1 83 ? 7.147 -9.859 -7.773 1.00 91.75 83 ALA A C 1
ATOM 664 O O . ALA A 1 83 ? 8.296 -9.762 -8.189 1.00 91.75 83 ALA A O 1
ATOM 665 N N . LEU A 1 84 ? 6.312 -10.803 -8.217 1.00 92.06 84 LEU A N 1
ATOM 666 C CA . LEU A 1 84 ? 6.699 -11.804 -9.214 1.00 92.06 84 LEU A CA 1
ATOM 667 C C . LEU A 1 84 ? 6.977 -11.181 -10.586 1.00 92.06 84 LEU A C 1
ATOM 669 O O . LEU A 1 84 ? 7.862 -11.656 -11.296 1.00 92.06 84 LEU A O 1
ATOM 673 N N . GLN A 1 85 ? 6.247 -10.124 -10.949 1.00 89.56 85 GLN A N 1
A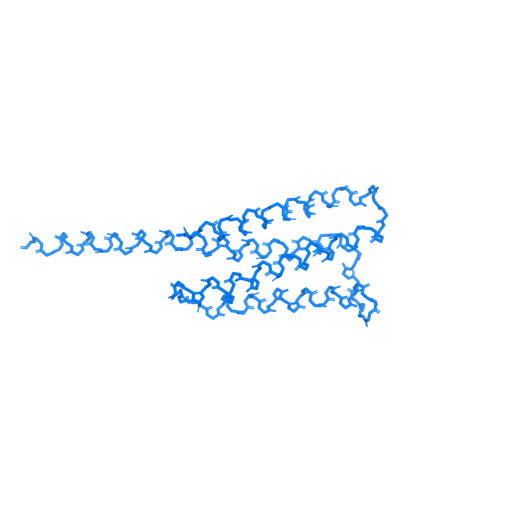TOM 674 C CA . GLN A 1 85 ? 6.530 -9.358 -12.164 1.00 89.56 85 GLN A CA 1
ATOM 675 C C . GLN A 1 85 ? 7.806 -8.539 -12.060 1.00 89.56 85 GLN A C 1
ATOM 677 O O . GLN A 1 85 ? 8.575 -8.486 -13.014 1.00 89.56 85 GLN A O 1
ATOM 682 N N . TYR A 1 86 ? 8.058 -7.942 -10.896 1.00 88.19 86 TYR A N 1
ATOM 683 C CA . TYR A 1 86 ? 9.296 -7.222 -10.623 1.00 88.19 86 TYR A CA 1
ATOM 684 C C . TYR A 1 86 ? 10.536 -8.112 -10.774 1.00 88.19 86 TYR A C 1
ATOM 686 O O . TYR A 1 86 ? 11.519 -7.684 -11.370 1.00 88.19 86 TYR A O 1
ATOM 694 N N . GLU A 1 87 ? 10.465 -9.366 -10.324 1.00 88.19 87 GLU A N 1
ATOM 695 C CA . GLU A 1 87 ? 11.538 -10.359 -10.494 1.00 88.19 87 GLU A CA 1
ATOM 696 C C . GLU A 1 87 ? 11.587 -10.988 -11.905 1.00 88.19 87 GLU A C 1
ATOM 698 O O . GLU A 1 87 ? 12.450 -11.818 -12.187 1.00 88.19 87 GLU A O 1
ATOM 703 N N . GLY A 1 88 ? 10.655 -10.644 -12.802 1.00 86.62 88 GLY A N 1
ATOM 704 C CA . GLY A 1 88 ? 10.581 -11.202 -14.159 1.00 86.62 88 GLY A CA 1
ATOM 705 C C . GLY A 1 88 ? 10.137 -12.670 -14.230 1.00 86.62 88 GLY A C 1
ATOM 706 O O . GLY A 1 88 ? 10.262 -13.301 -15.277 1.00 86.62 88 GLY A O 1
ATOM 707 N N . ILE A 1 89 ? 9.612 -13.230 -13.135 1.00 90.06 89 ILE A N 1
ATOM 708 C CA . ILE A 1 89 ? 9.092 -14.610 -13.078 1.00 90.06 89 ILE A CA 1
ATOM 709 C C . ILE A 1 89 ? 7.765 -14.720 -13.839 1.00 90.06 89 ILE A C 1
ATOM 711 O O . ILE A 1 89 ? 7.415 -15.778 -14.364 1.00 90.06 89 ILE A O 1
ATOM 715 N N . LEU A 1 90 ? 7.007 -13.629 -13.865 1.00 88.00 90 LEU A N 1
ATOM 716 C CA . LEU A 1 90 ? 5.668 -13.554 -14.420 1.00 88.00 90 LEU A CA 1
ATOM 717 C C . LEU A 1 90 ? 5.569 -12.286 -15.272 1.00 88.00 90 LEU A C 1
ATOM 719 O O . LEU A 1 90 ? 6.064 -11.242 -14.867 1.00 88.00 90 LEU A O 1
ATOM 723 N N . ASP A 1 91 ? 4.927 -12.362 -16.434 1.00 83.69 91 ASP A N 1
ATOM 724 C CA . ASP A 1 91 ? 4.752 -11.214 -17.327 1.00 83.69 91 ASP A CA 1
ATOM 725 C C . ASP A 1 91 ? 3.270 -11.063 -17.685 1.00 83.69 91 ASP A C 1
ATOM 727 O O . ASP A 1 91 ? 2.690 -11.915 -18.358 1.00 83.69 91 ASP A O 1
ATOM 731 N N . LEU A 1 92 ? 2.636 -10.004 -17.170 1.00 82.69 92 LEU A N 1
ATOM 732 C CA . LEU A 1 92 ? 1.278 -9.598 -17.565 1.00 82.69 92 LEU A CA 1
ATOM 733 C C . LEU A 1 92 ? 1.260 -8.153 -18.086 1.00 82.69 92 LEU A C 1
ATOM 735 O O . LEU A 1 92 ? 0.199 -7.534 -18.078 1.00 82.69 92 LEU A O 1
ATOM 739 N N . GLY A 1 93 ? 2.417 -7.581 -18.441 1.00 80.75 93 GLY A N 1
ATOM 740 C CA . GLY A 1 93 ? 2.520 -6.195 -18.911 1.00 80.75 93 GLY A CA 1
ATOM 741 C C . GLY A 1 93 ? 2.160 -5.107 -17.887 1.00 80.75 93 GLY A C 1
ATOM 742 O O . GLY A 1 93 ? 2.103 -3.936 -18.243 1.00 80.75 93 GLY A O 1
ATOM 743 N N . LEU A 1 94 ? 1.931 -5.429 -16.603 1.00 79.50 94 LEU A N 1
ATOM 744 C CA . LEU A 1 94 ? 1.506 -4.410 -15.624 1.00 79.50 94 LEU A CA 1
ATOM 745 C C . LEU A 1 94 ? 2.627 -3.424 -15.267 1.00 79.50 94 LEU A C 1
ATOM 747 O O . LEU A 1 94 ? 2.344 -2.344 -14.760 1.00 79.50 94 LEU A O 1
ATOM 751 N N . MET A 1 95 ? 3.884 -3.778 -15.543 1.00 78.00 95 MET A N 1
ATOM 752 C CA . MET A 1 95 ? 5.048 -2.920 -15.298 1.00 78.00 95 MET A CA 1
ATOM 753 C C . MET A 1 95 ? 5.093 -1.710 -16.240 1.00 78.00 95 MET A C 1
ATOM 755 O O . MET A 1 95 ? 5.748 -0.720 -15.924 1.00 78.00 95 MET A O 1
ATOM 759 N N . GLU A 1 96 ? 4.386 -1.760 -17.372 1.00 76.56 96 GLU A N 1
ATOM 760 C CA . GLU A 1 96 ? 4.281 -0.635 -18.310 1.00 76.56 96 GLU A CA 1
ATOM 761 C C . GLU A 1 96 ? 3.447 0.513 -17.722 1.00 76.56 96 GLU A C 1
ATOM 763 O O . GLU A 1 96 ? 3.684 1.686 -18.016 1.00 76.56 96 GLU A O 1
ATOM 768 N N . GLU A 1 97 ? 2.519 0.188 -16.819 1.00 82.88 97 GLU A N 1
ATOM 769 C CA . GLU A 1 97 ? 1.600 1.143 -16.219 1.00 82.88 97 GLU A CA 1
ATOM 770 C C . GLU A 1 97 ? 2.096 1.634 -14.864 1.00 82.88 97 GLU A C 1
ATOM 772 O O . GLU A 1 97 ? 2.001 0.970 -13.836 1.00 82.88 97 GLU A O 1
ATO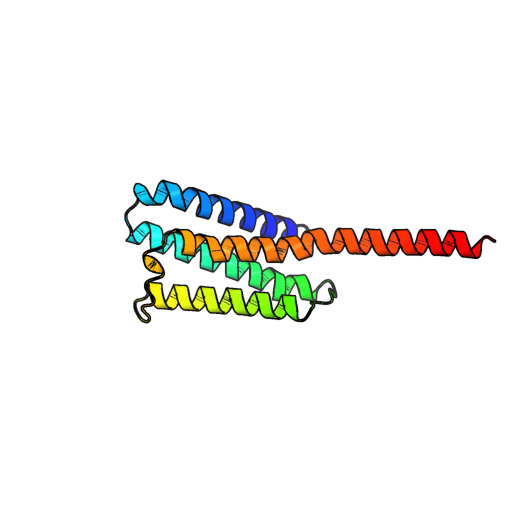M 777 N N . ARG A 1 98 ? 2.558 2.880 -14.815 1.00 81.44 98 ARG A N 1
ATOM 778 C CA . ARG A 1 98 ? 3.067 3.499 -13.578 1.00 81.44 98 ARG A CA 1
ATOM 779 C C . ARG A 1 98 ? 2.021 3.617 -12.472 1.00 81.44 98 ARG A C 1
ATOM 781 O O . ARG A 1 98 ? 2.342 3.571 -11.287 1.00 81.44 98 ARG A O 1
ATOM 788 N N . SER A 1 99 ? 0.754 3.729 -12.860 1.00 85.56 99 SER A N 1
ATOM 789 C CA . SER A 1 99 ? -0.379 3.795 -11.935 1.00 85.56 99 SER A CA 1
ATOM 790 C C . SER A 1 99 ? -0.535 2.530 -11.080 1.00 85.56 99 SER A C 1
ATOM 792 O O . SER A 1 99 ? -1.056 2.618 -9.965 1.00 85.56 99 SER A O 1
ATOM 794 N N . ILE A 1 100 ? -0.014 1.384 -11.544 1.00 86.75 100 ILE A N 1
ATOM 795 C CA . ILE A 1 100 ? -0.082 0.083 -10.863 1.00 86.75 100 ILE A CA 1
ATOM 796 C C . ILE A 1 100 ? 0.531 0.143 -9.452 1.00 86.75 100 ILE A C 1
ATOM 798 O O . ILE A 1 100 ? 0.021 -0.461 -8.507 1.00 86.75 100 ILE A O 1
ATOM 802 N N . TRP A 1 101 ? 1.582 0.951 -9.276 1.00 85.56 101 TRP A N 1
ATOM 803 C CA . TRP A 1 101 ? 2.321 1.079 -8.018 1.00 85.56 101 TRP A CA 1
ATOM 804 C C . TRP A 1 101 ? 1.564 1.879 -6.960 1.00 85.56 101 TRP A C 1
ATOM 806 O O . TRP A 1 101 ? 1.843 1.760 -5.774 1.00 85.56 101 TRP A O 1
ATOM 816 N N . MET A 1 102 ? 0.565 2.667 -7.357 1.00 90.94 102 MET A N 1
ATOM 817 C CA . MET A 1 102 ? -0.269 3.419 -6.420 1.00 90.94 102 MET A CA 1
ATOM 818 C C . MET A 1 102 ? -1.405 2.568 -5.834 1.00 90.94 102 MET A C 1
ATOM 820 O O . MET A 1 102 ? -1.957 2.909 -4.785 1.00 90.94 102 MET A O 1
ATOM 824 N N . VAL A 1 103 ? -1.757 1.456 -6.486 1.00 91.69 103 VAL A N 1
ATOM 825 C CA . VAL A 1 103 ? -2.938 0.654 -6.141 1.00 91.69 103 VAL A CA 1
ATOM 826 C C . VAL A 1 103 ? -2.843 0.089 -4.723 1.00 91.69 103 VAL A C 1
ATOM 828 O O . VAL A 1 103 ? -3.807 0.197 -3.966 1.00 91.69 103 VAL A O 1
ATOM 831 N N . VAL A 1 104 ? -1.691 -0.460 -4.322 1.00 93.12 104 VAL A N 1
ATOM 832 C CA . VAL A 1 104 ? -1.521 -1.053 -2.983 1.00 93.12 104 VAL A CA 1
ATOM 833 C C . VAL A 1 104 ? -1.593 0.010 -1.874 1.00 93.12 104 VAL A C 1
ATOM 835 O O . VAL A 1 104 ? -2.387 -0.187 -0.949 1.00 93.12 104 VAL A O 1
ATOM 838 N N . PRO A 1 105 ? -0.868 1.148 -1.934 1.00 92.38 105 PRO A N 1
ATOM 839 C CA . PRO A 1 105 ? -1.025 2.241 -0.976 1.00 92.38 105 PRO A CA 1
ATOM 840 C C . PRO A 1 105 ? -2.456 2.782 -0.908 1.00 92.38 105 PRO A C 1
ATOM 842 O O . PRO A 1 105 ? -2.986 2.969 0.186 1.00 92.38 105 PRO A O 1
ATOM 845 N N . ALA A 1 106 ? -3.111 2.981 -2.057 1.00 92.12 106 ALA A N 1
ATOM 846 C CA . ALA A 1 106 ? -4.476 3.501 -2.123 1.00 92.12 106 ALA A CA 1
ATOM 847 C C . ALA A 1 106 ? -5.490 2.535 -1.493 1.00 92.12 106 ALA A C 1
ATOM 849 O O . ALA A 1 106 ? -6.285 2.928 -0.638 1.00 92.12 106 ALA A O 1
ATOM 850 N N . ALA A 1 107 ? -5.439 1.255 -1.868 1.00 91.50 107 ALA A N 1
ATOM 851 C CA . ALA A 1 107 ? -6.312 0.226 -1.314 1.00 91.50 107 ALA A CA 1
ATOM 852 C C . ALA A 1 107 ? -6.069 0.034 0.189 1.00 91.50 107 ALA A C 1
ATOM 854 O O . ALA A 1 107 ? -7.023 -0.080 0.960 1.00 91.50 107 ALA A O 1
ATOM 855 N N . SER A 1 108 ? -4.804 0.080 0.619 1.00 90.25 108 SER A N 1
ATOM 856 C CA . SER A 1 108 ? -4.434 0.007 2.035 1.00 90.25 108 SER A CA 1
ATOM 857 C C . SER A 1 108 ? -4.992 1.185 2.835 1.00 90.25 108 SER A C 1
ATOM 859 O O . SER A 1 108 ? -5.494 1.006 3.946 1.00 90.25 108 SER A O 1
ATOM 861 N N . LEU A 1 109 ? -4.971 2.388 2.252 1.00 90.00 109 LEU A N 1
ATOM 862 C CA . LEU A 1 109 ? -5.533 3.592 2.857 1.00 90.00 109 LEU A CA 1
ATOM 863 C C . LEU A 1 109 ? -7.068 3.523 2.964 1.00 90.00 109 LEU A C 1
ATOM 865 O O . LEU A 1 109 ? -7.637 3.853 4.006 1.00 90.00 109 LEU A O 1
ATOM 869 N N . ILE A 1 110 ? -7.759 3.054 1.922 1.00 86.62 110 ILE A N 1
ATOM 870 C CA . ILE A 1 110 ? -9.222 2.854 1.947 1.00 86.62 110 ILE A CA 1
ATOM 871 C C . ILE A 1 110 ? -9.611 1.835 3.026 1.00 86.62 110 ILE A C 1
ATOM 873 O O . ILE A 1 110 ? -10.603 1.999 3.738 1.00 86.62 110 ILE A O 1
ATOM 877 N N . TRP A 1 111 ? -8.809 0.787 3.176 1.00 83.75 111 TRP A N 1
ATOM 878 C CA . TRP A 1 111 ? -9.031 -0.248 4.172 1.00 83.75 111 TRP A CA 1
ATOM 879 C C . TRP A 1 111 ? -8.933 0.333 5.593 1.00 83.75 111 TRP A C 1
ATOM 881 O O . TRP A 1 111 ? -9.919 0.317 6.332 1.00 83.75 111 TRP A O 1
ATOM 891 N N . ILE A 1 112 ? -7.814 0.980 5.938 1.00 79.44 112 ILE A N 1
ATOM 892 C CA . ILE A 1 112 ? -7.625 1.560 7.277 1.00 79.44 112 ILE A CA 1
ATOM 893 C C . ILE A 1 112 ? -8.582 2.732 7.565 1.00 79.44 112 ILE A C 1
ATOM 895 O O . ILE A 1 112 ? -9.041 2.872 8.695 1.00 79.44 112 ILE A O 1
ATOM 899 N N . THR A 1 113 ? -8.964 3.547 6.569 1.00 76.19 11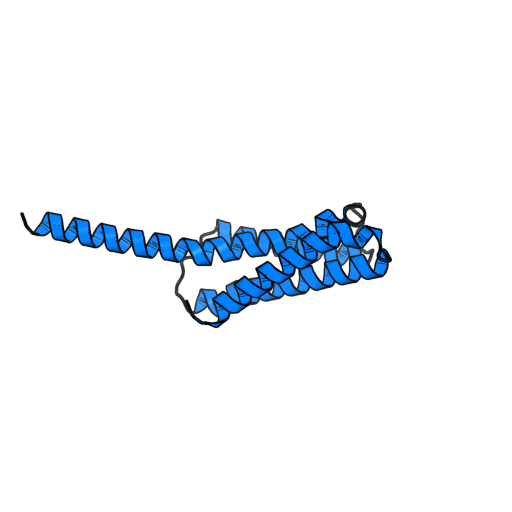3 THR A N 1
ATOM 900 C CA . THR A 1 113 ? -9.953 4.629 6.773 1.00 76.19 113 THR A CA 1
ATOM 901 C C . THR A 1 113 ? -11.311 4.079 7.179 1.00 76.19 113 THR A C 1
ATOM 903 O O . THR A 1 113 ? -11.959 4.647 8.056 1.00 76.19 113 THR A O 1
ATOM 906 N N . LYS A 1 114 ? -11.738 2.947 6.610 1.00 70.44 114 LYS A N 1
ATOM 907 C CA . LYS A 1 114 ? -12.987 2.294 7.013 1.00 70.44 114 LYS A CA 1
ATOM 908 C C . LYS A 1 114 ? -12.965 1.865 8.482 1.00 70.44 114 LYS A C 1
ATOM 910 O O . LYS A 1 114 ? -14.003 1.939 9.132 1.00 70.44 114 LYS A O 1
ATOM 915 N N . LEU A 1 115 ? -11.814 1.469 9.023 1.00 64.50 115 LEU A N 1
ATOM 916 C CA . LEU A 1 115 ? -11.680 1.183 10.457 1.00 64.50 115 LEU A CA 1
ATOM 917 C C . LEU A 1 115 ? -11.673 2.448 11.299 1.00 64.50 115 LEU A C 1
ATOM 919 O O . LEU A 1 115 ? -12.418 2.547 12.270 1.00 64.50 115 LEU A O 1
ATOM 923 N N . VAL A 1 116 ? -10.860 3.426 10.899 1.00 63.50 116 VAL A N 1
ATOM 924 C CA . VAL A 1 116 ? -10.703 4.692 11.615 1.00 63.50 116 VAL A CA 1
ATOM 925 C C . VAL A 1 116 ? -12.042 5.426 11.721 1.00 63.50 116 VAL A C 1
ATOM 927 O O . VAL A 1 116 ? -12.410 5.881 12.801 1.00 63.50 116 VAL A O 1
ATOM 930 N N . PHE A 1 117 ? -12.799 5.512 10.625 1.00 60.81 117 PHE A N 1
ATOM 931 C CA . PHE A 1 117 ? -14.067 6.243 10.575 1.00 60.81 117 PHE A CA 1
ATOM 932 C C . PHE A 1 117 ? -15.300 5.386 10.903 1.00 60.81 117 PHE A C 1
ATOM 934 O O . PHE A 1 117 ? -16.292 5.911 11.412 1.00 60.81 117 PHE A O 1
ATOM 941 N N . GLY A 1 118 ? -15.250 4.073 10.658 1.00 59.72 118 GLY A N 1
ATOM 942 C CA . GLY A 1 118 ? -16.341 3.154 10.992 1.00 59.72 118 GLY A CA 1
ATOM 943 C C . GLY A 1 118 ? -16.599 3.059 12.498 1.00 59.72 118 GLY A C 1
ATOM 944 O O . GLY A 1 118 ? -17.754 3.009 12.917 1.00 59.72 118 GLY A O 1
ATOM 945 N N . ASP A 1 119 ? -15.547 3.126 13.315 1.00 57.25 119 ASP A N 1
ATOM 946 C CA . ASP A 1 119 ? -15.667 3.132 14.777 1.00 57.25 119 ASP A CA 1
ATOM 947 C C . ASP A 1 119 ? -16.404 4.365 15.307 1.00 57.25 119 ASP A C 1
ATOM 949 O O . ASP A 1 119 ? -17.250 4.257 16.194 1.00 57.25 119 ASP A O 1
ATOM 953 N N . VAL A 1 120 ? -16.119 5.546 14.753 1.00 57.12 120 VAL A N 1
ATOM 954 C CA . VAL A 1 120 ? -16.762 6.801 15.179 1.00 57.12 120 VAL A CA 1
ATOM 955 C C . VAL A 1 120 ? -18.255 6.782 14.851 1.00 57.12 120 VAL A C 1
ATOM 957 O O . VAL A 1 120 ? -19.066 7.229 15.659 1.00 57.12 120 VAL A O 1
ATOM 960 N N . ALA A 1 121 ? -18.629 6.204 13.706 1.00 57.16 121 ALA A N 1
ATOM 961 C CA . ALA A 1 121 ? -20.027 6.042 13.314 1.00 57.16 121 ALA A CA 1
ATOM 962 C C . ALA A 1 121 ? -20.781 5.036 14.206 1.00 57.16 121 ALA A C 1
ATOM 964 O O . ALA A 1 121 ? -21.947 5.259 14.529 1.00 57.16 121 ALA A O 1
ATOM 965 N N . PHE A 1 122 ? -20.133 3.946 14.635 1.00 56.38 122 PHE A N 1
ATOM 966 C CA . PHE A 1 122 ? -20.762 2.951 15.512 1.00 56.38 122 PHE A CA 1
ATOM 967 C C . PHE A 1 122 ? -20.955 3.476 16.943 1.00 56.38 122 PHE A C 1
ATOM 969 O O . PHE A 1 122 ? -22.011 3.269 17.541 1.00 56.38 122 PHE A O 1
ATOM 976 N N . ILE A 1 123 ? -19.968 4.209 17.470 1.00 60.88 123 ILE A N 1
ATOM 977 C CA . ILE A 1 123 ? -20.069 4.886 18.772 1.00 60.88 123 ILE A CA 1
ATOM 978 C C . ILE A 1 123 ? -21.196 5.934 18.751 1.00 60.88 123 ILE A C 1
ATOM 980 O O . ILE A 1 123 ? -21.995 5.997 19.689 1.00 60.88 123 ILE A O 1
ATOM 984 N N . ASP A 1 124 ? -21.316 6.722 17.674 1.00 62.47 124 ASP A N 1
ATOM 985 C CA . ASP A 1 124 ? -22.414 7.690 17.536 1.00 62.47 124 ASP A CA 1
ATOM 986 C C . ASP A 1 124 ? -23.781 6.985 17.458 1.00 62.47 124 ASP A C 1
ATOM 988 O O . ASP A 1 124 ? -24.745 7.418 18.089 1.00 62.47 124 ASP A O 1
ATOM 992 N N . TYR A 1 125 ? -23.867 5.843 16.770 1.00 67.50 125 TYR A N 1
ATOM 993 C CA . TYR A 1 125 ? -25.100 5.059 16.676 1.00 67.50 125 TYR A CA 1
ATOM 994 C C . TYR A 1 125 ? -25.573 4.498 18.029 1.00 67.50 125 TYR A C 1
ATOM 996 O O . TYR A 1 125 ? -26.737 4.688 18.390 1.00 67.50 125 TYR A O 1
ATOM 1004 N N . GLU A 1 126 ? -24.696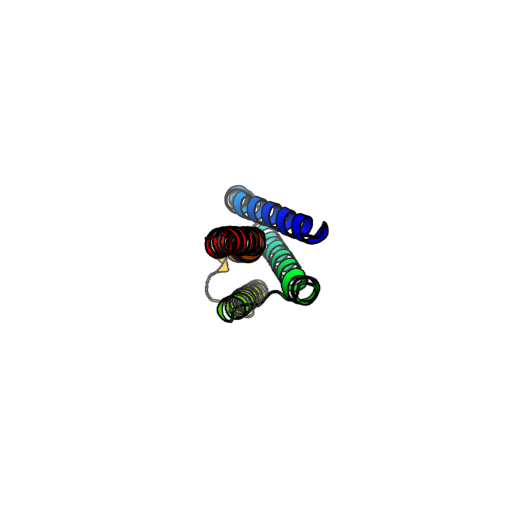 3.839 18.794 1.00 72.44 126 GLU A N 1
ATOM 1005 C CA . GLU A 1 126 ? -25.034 3.310 20.128 1.00 72.44 126 GLU A CA 1
ATOM 1006 C C . GLU A 1 126 ? -25.451 4.440 21.083 1.00 72.44 126 GLU A C 1
ATOM 1008 O O . GLU A 1 126 ? -26.496 4.356 21.731 1.00 72.44 126 GLU A O 1
ATOM 1013 N N . SER A 1 127 ? -24.713 5.556 21.098 1.00 71.00 127 SER A N 1
ATOM 1014 C CA . SER A 1 127 ? -25.043 6.698 21.964 1.00 71.00 127 SER A CA 1
ATOM 1015 C C . SER A 1 127 ? -26.407 7.330 21.638 1.00 71.00 127 SER A C 1
ATOM 1017 O O . SER A 1 127 ? -27.176 7.661 22.547 1.00 71.00 127 SER A O 1
ATOM 1019 N N . ARG A 1 128 ? -26.770 7.432 20.350 1.00 73.06 128 ARG A N 1
ATOM 1020 C CA . ARG A 1 128 ? -28.109 7.869 19.918 1.00 73.06 128 ARG A CA 1
ATOM 1021 C C . ARG A 1 128 ? -29.194 6.882 20.341 1.00 73.06 128 ARG A C 1
ATOM 1023 O O . ARG A 1 128 ? -30.234 7.302 20.850 1.00 73.06 128 ARG A O 1
ATOM 1030 N N . LYS A 1 129 ? -28.950 5.581 20.183 1.00 78.31 129 LYS A N 1
ATOM 1031 C CA . LYS A 1 129 ? -29.899 4.522 20.547 1.00 78.31 129 LYS A CA 1
ATOM 1032 C C . LYS A 1 129 ? -30.170 4.488 22.056 1.00 78.31 129 LYS A C 1
ATOM 1034 O O . LYS A 1 129 ? -31.326 4.382 22.469 1.00 78.31 129 LYS A O 1
ATOM 1039 N N . GLU A 1 130 ? -29.143 4.656 22.887 1.00 79.38 130 GLU A N 1
ATOM 1040 C CA . GLU A 1 130 ? -29.294 4.799 24.340 1.00 79.38 130 GLU A CA 1
ATOM 1041 C C . GLU A 1 130 ? -30.076 6.062 24.729 1.00 79.38 130 GLU A C 1
ATOM 1043 O O . GLU A 1 130 ? -30.924 6.026 25.629 1.00 79.38 130 GLU A O 1
ATOM 1048 N N . ALA A 1 131 ? -29.831 7.185 24.046 1.00 79.69 131 ALA A N 1
ATOM 1049 C CA . ALA A 1 131 ? -30.560 8.430 24.277 1.00 79.69 131 ALA A CA 1
ATOM 1050 C C . ALA A 1 131 ? -32.055 8.301 23.928 1.00 79.69 131 ALA A C 1
ATOM 1052 O O . ALA A 1 131 ? -32.913 8.820 24.649 1.00 79.69 131 ALA A O 1
ATOM 1053 N N . GLU A 1 132 ? -32.390 7.577 22.859 1.00 81.00 132 GLU A N 1
ATOM 1054 C CA . GLU A 1 132 ? -33.773 7.275 22.478 1.00 81.00 132 GLU A CA 1
ATOM 1055 C C . GLU A 1 132 ? -34.453 6.299 23.448 1.00 81.00 132 GLU A C 1
ATOM 1057 O O . GLU A 1 132 ? -35.607 6.517 23.832 1.00 81.00 132 GLU A O 1
ATOM 1062 N N . ALA A 1 133 ? -33.741 5.271 23.918 1.00 79.44 133 ALA A N 1
ATOM 1063 C CA . ALA A 1 133 ? -34.246 4.335 24.922 1.00 79.44 133 ALA A CA 1
ATOM 1064 C C . ALA A 1 133 ? -34.553 5.037 26.259 1.00 79.44 133 ALA A C 1
ATOM 1066 O O . ALA A 1 133 ? -35.628 4.839 26.832 1.00 79.44 133 ALA A O 1
ATOM 1067 N N . LYS A 1 134 ? -33.674 5.943 26.716 1.00 75.88 134 LYS A N 1
ATOM 1068 C CA . LYS A 1 134 ? -33.907 6.776 27.913 1.00 75.88 134 LYS A CA 1
ATOM 1069 C C . LYS A 1 134 ? -35.097 7.728 27.762 1.00 75.88 134 LYS A C 1
ATOM 1071 O O . LYS A 1 134 ? -35.772 8.011 28.750 1.00 75.88 134 LYS A O 1
ATOM 1076 N N . LYS A 1 135 ? -35.380 8.219 26.550 1.00 73.69 135 LYS A N 1
ATOM 1077 C CA . LYS A 1 135 ? -36.577 9.035 26.271 1.00 73.69 135 LYS A CA 1
ATOM 1078 C C . LYS A 1 135 ? -37.866 8.208 26.265 1.00 73.69 135 LYS A C 1
ATOM 1080 O O . LYS A 1 135 ? -38.899 8.722 26.681 1.00 73.69 135 LYS A O 1
ATOM 1085 N N . LYS A 1 136 ? -37.818 6.946 25.823 1.00 70.25 136 LYS A N 1
ATOM 1086 C CA . LYS A 1 136 ? -38.977 6.035 25.824 1.00 70.25 136 LYS A CA 1
ATOM 1087 C C . LYS A 1 136 ? -39.341 5.502 27.212 1.00 70.25 136 LYS A C 1
ATOM 1089 O O . LYS A 1 136 ? -40.523 5.354 27.477 1.00 70.25 136 LYS A O 1
ATOM 1094 N N . GLY A 1 137 ? -38.368 5.265 28.094 1.00 62.41 137 GLY A N 1
ATOM 1095 C CA . GLY A 1 137 ? -38.611 4.787 29.467 1.00 62.41 137 GLY A CA 1
ATOM 1096 C C . GLY A 1 137 ? -39.007 5.863 30.491 1.00 62.41 137 GLY A C 1
ATOM 1097 O O . GLY A 1 137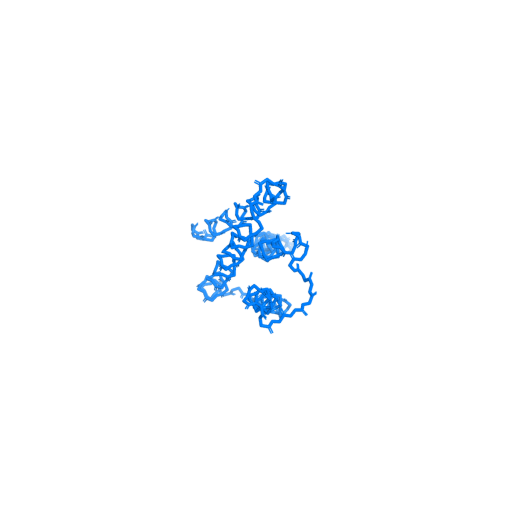 ? -39.137 5.554 31.669 1.00 62.41 137 GLY A O 1
ATOM 1098 N N . ARG A 1 138 ? -39.142 7.129 30.071 1.00 58.84 138 ARG A N 1
ATOM 1099 C CA . ARG A 1 138 ? -39.558 8.272 30.914 1.00 58.84 138 ARG A CA 1
ATOM 1100 C C . ARG A 1 138 ? -41.011 8.722 30.677 1.00 58.84 138 ARG A C 1
ATOM 1102 O O . ARG A 1 138 ? -41.405 9.751 31.221 1.00 58.84 138 ARG A O 1
ATOM 1109 N N . LYS A 1 139 ? -41.769 7.995 29.855 1.00 52.84 139 LYS A N 1
ATOM 1110 C CA . LYS A 1 139 ? -43.228 8.123 29.723 1.00 52.84 139 LYS A CA 1
ATOM 1111 C C . LYS A 1 139 ? -43.897 6.997 30.490 1.00 52.84 139 LYS A C 1
ATOM 1113 O O . LYS A 1 139 ? -44.990 7.264 31.023 1.00 52.84 139 LYS A O 1
#

Secondary structure (DSSP, 8-state):
--HHHHHHHHHHHHHHHHHHHHHHHGGGS-HHHHHHHHHHHHHHHHHHHHHIIIIIGGGGT----HHHHHHHHHHHHHHHHHHHHHTTS---SGGG-TTHHHHHHHHHHHHHHHHHHHHHHHHHHHHHHHHHHHHHTT-

Radius of gyration: 19.39 Å; chains: 1; bounding box: 59×27×50 Å

Organism: NCBI:txid645466

Sequence (139 aa):
MGGIEKVLFFLLILLFAASFLGLYIGDYMEAAAYFQAGMGMNLVAIAILSLEKFFFSKNWNRKITAGYEVSYWIILVYTLILALQYEGILDLGLMEERSIWMVVPAASLIWITKLVFGDVAFIDYESRKEAEAKKKGRK

pLDDT: mean 80.85, std 12.13, range [51.75, 95.12]

Foldseek 3Di:
DDPVLVVLLVVLVVLLVVLVVLVVCVVVDDLLVSLVSLLVSLVSLLVSLVCCVPPVCVVPVDPQDPVLVVLNVVLVVLSVQSVCVNVVVDDPPCSVPSCSSSVSSVSSNVSSVCVVVVVVVVVVVVVVVVVVVVVVVVD